Protein AF-A0ABD0NYZ2-F1 (afdb_monomer_lite)

Organism: Cirrhinus mrigala (NCBI:txid683832)

Structure (mmCIF, N/CA/C/O backbone):
data_AF-A0ABD0NYZ2-F1
#
_entry.id   AF-A0ABD0NYZ2-F1
#
loop_
_atom_site.group_PDB
_atom_site.id
_atom_site.type_symbol
_atom_site.label_atom_id
_atom_site.label_alt_id
_atom_site.label_comp_id
_atom_site.label_asym_id
_atom_site.label_entity_id
_atom_site.label_seq_id
_atom_site.pdbx_PDB_ins_code
_atom_site.Cartn_x
_atom_site.Cartn_y
_atom_site.Cartn_z
_atom_site.occupancy
_atom_site.B_iso_or_equiv
_atom_site.auth_seq_id
_atom_site.auth_comp_id
_atom_site.auth_asym_id
_atom_site.auth_atom_id
_atom_site.pdbx_PDB_model_num
ATOM 1 N N . LEU A 1 1 ? 11.737 18.610 9.338 1.00 50.75 1 LEU A N 1
ATOM 2 C CA . LEU A 1 1 ? 10.927 18.049 8.233 1.00 50.75 1 LEU A CA 1
ATOM 3 C C . LEU A 1 1 ? 11.913 17.296 7.359 1.00 50.75 1 LEU A C 1
ATOM 5 O O . LEU A 1 1 ? 12.893 17.918 6.988 1.00 50.75 1 LEU A O 1
ATOM 9 N N . CYS A 1 2 ? 11.744 15.989 7.148 1.00 61.50 2 CYS A N 1
ATOM 10 C CA . CYS A 1 2 ? 12.612 15.250 6.224 1.00 61.50 2 CYS A CA 1
ATOM 11 C C . CYS A 1 2 ? 12.329 15.739 4.804 1.00 61.50 2 CYS A C 1
ATOM 13 O O . CYS A 1 2 ? 11.195 15.611 4.343 1.00 61.50 2 CYS A O 1
ATOM 15 N N . ASP A 1 3 ? 13.335 16.313 4.153 1.00 74.25 3 ASP A N 1
ATOM 16 C CA . ASP A 1 3 ? 13.296 16.577 2.722 1.00 74.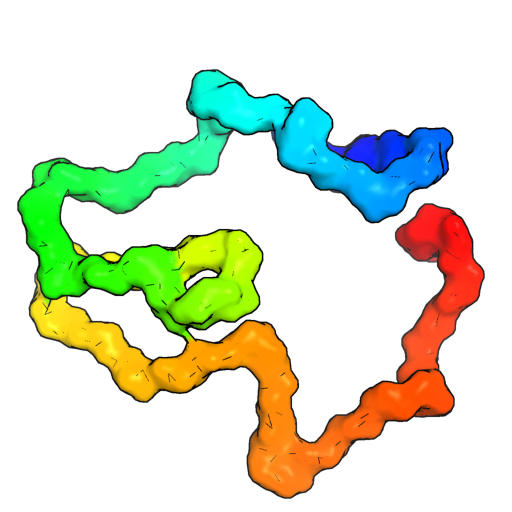25 3 ASP A CA 1
ATOM 17 C C . ASP A 1 3 ? 13.730 15.305 1.991 1.00 74.25 3 ASP A C 1
ATOM 19 O O . ASP A 1 3 ? 14.821 14.778 2.208 1.00 74.25 3 ASP A O 1
ATOM 23 N N . MET A 1 4 ? 12.852 14.783 1.140 1.00 80.12 4 MET A N 1
ATOM 24 C CA . MET A 1 4 ? 13.147 13.580 0.368 1.00 80.12 4 MET A CA 1
ATOM 25 C C . MET A 1 4 ? 14.235 13.825 -0.684 1.00 80.12 4 MET A C 1
ATOM 27 O O . MET A 1 4 ? 14.880 12.864 -1.097 1.00 80.12 4 MET A O 1
ATOM 31 N N . HIS A 1 5 ? 14.485 15.082 -1.072 1.00 80.75 5 HIS A N 1
ATOM 32 C CA . HIS A 1 5 ? 15.573 15.425 -1.987 1.00 80.75 5 HIS A CA 1
ATOM 33 C C . HIS A 1 5 ? 16.951 15.194 -1.349 1.00 80.75 5 HIS A C 1
ATOM 35 O O . HIS A 1 5 ? 17.814 14.573 -1.961 1.00 80.75 5 HIS A O 1
ATOM 41 N N . GLU A 1 6 ? 17.137 15.608 -0.093 1.00 82.88 6 GLU A N 1
ATOM 42 C CA . GLU A 1 6 ? 18.381 15.390 0.661 1.00 82.88 6 GLU A CA 1
ATOM 43 C C . GLU A 1 6 ? 18.643 13.890 0.890 1.00 82.88 6 GLU A C 1
ATOM 45 O O . GLU A 1 6 ? 19.765 13.408 0.744 1.00 82.88 6 GLU A O 1
ATOM 50 N N . VAL A 1 7 ? 17.586 13.118 1.173 1.00 81.56 7 VAL A N 1
ATOM 51 C CA . VAL A 1 7 ? 17.677 11.652 1.293 1.00 81.56 7 VAL A CA 1
ATOM 52 C C . VAL A 1 7 ? 18.104 11.019 -0.034 1.00 81.56 7 VAL A C 1
ATOM 54 O O . VAL A 1 7 ? 18.959 10.136 -0.047 1.00 81.56 7 VAL A O 1
ATOM 57 N N . GLN A 1 8 ? 17.537 11.469 -1.155 1.00 80.38 8 GLN A N 1
ATOM 58 C CA . GLN A 1 8 ? 17.904 10.979 -2.484 1.00 80.38 8 GLN A CA 1
ATOM 59 C C . GLN A 1 8 ? 19.362 11.309 -2.837 1.00 80.38 8 GLN A C 1
ATOM 61 O O . GLN A 1 8 ? 20.065 10.450 -3.370 1.00 80.38 8 GLN A O 1
ATOM 66 N N . GLU A 1 9 ? 19.836 12.516 -2.521 1.00 85.56 9 GLU A N 1
ATOM 67 C CA . GLU A 1 9 ? 21.242 12.898 -2.706 1.00 85.56 9 GLU A CA 1
ATOM 68 C C . GLU A 1 9 ? 22.178 12.008 -1.897 1.00 85.56 9 GLU A C 1
ATOM 70 O O . GLU A 1 9 ? 23.119 11.449 -2.459 1.00 85.56 9 GLU A O 1
ATOM 75 N N . TYR A 1 10 ? 21.867 11.789 -0.619 1.00 85.50 10 TYR A N 1
ATOM 76 C CA . TYR A 1 10 ? 22.635 10.893 0.239 1.00 85.50 10 TYR A CA 1
ATOM 77 C C . TYR A 1 10 ? 22.722 9.472 -0.335 1.00 85.50 10 TYR A C 1
ATOM 79 O O . TYR A 1 10 ? 23.808 8.891 -0.384 1.00 85.50 10 TYR A O 1
ATOM 87 N N . LEU A 1 11 ? 21.602 8.906 -0.800 1.00 86.38 11 LEU A N 1
ATOM 88 C CA . LEU A 1 11 ? 21.568 7.568 -1.404 1.00 86.38 11 LEU A CA 1
ATOM 89 C C . LEU A 1 11 ? 22.467 7.477 -2.646 1.00 86.38 11 LEU A C 1
ATOM 91 O O . LEU A 1 11 ? 23.238 6.524 -2.781 1.00 86.38 11 LEU A O 1
ATOM 95 N N . LEU A 1 12 ? 22.412 8.488 -3.519 1.00 84.75 12 LEU A N 1
ATOM 96 C CA . LEU A 1 12 ? 23.230 8.558 -4.731 1.00 84.75 12 LEU A CA 1
ATOM 97 C C . LEU A 1 12 ? 24.723 8.721 -4.415 1.00 84.75 12 LEU A C 1
ATOM 99 O O . LEU A 1 12 ? 25.549 7.993 -4.970 1.00 84.75 12 LEU A O 1
ATOM 103 N N . GLU A 1 13 ? 25.080 9.638 -3.512 1.00 87.56 13 GLU A N 1
ATOM 104 C CA . GLU A 1 13 ? 26.473 9.891 -3.120 1.00 87.56 13 GLU A CA 1
ATOM 105 C C . GLU A 1 13 ? 27.111 8.673 -2.449 1.00 87.56 13 GLU A C 1
ATOM 107 O O . GLU A 1 13 ? 28.254 8.314 -2.742 1.00 87.56 13 GLU A O 1
ATOM 112 N N . THR A 1 14 ? 26.365 8.009 -1.565 1.00 87.12 14 THR A N 1
ATOM 113 C CA . THR A 1 14 ? 26.855 6.841 -0.822 1.00 87.12 14 THR A CA 1
ATOM 114 C C . THR A 1 14 ? 26.753 5.536 -1.605 1.00 87.12 14 THR A C 1
ATOM 116 O O . THR A 1 14 ? 27.306 4.528 -1.161 1.00 87.12 14 THR A O 1
ATOM 119 N N . ARG A 1 15 ? 26.088 5.542 -2.772 1.00 84.06 15 ARG A N 1
ATOM 120 C CA . ARG A 1 15 ? 25.707 4.333 -3.529 1.00 84.06 15 ARG A CA 1
ATOM 121 C C . ARG A 1 15 ? 24.989 3.319 -2.640 1.00 84.06 15 ARG A C 1
ATOM 123 O O . ARG A 1 15 ? 25.246 2.118 -2.706 1.00 84.06 15 ARG A O 1
ATOM 130 N N . CYS A 1 16 ? 24.154 3.831 -1.746 1.00 82.38 16 CYS A N 1
ATOM 131 C CA . CYS A 1 16 ? 23.373 3.016 -0.843 1.00 82.38 16 CYS A CA 1
ATOM 132 C C . CYS A 1 16 ? 22.082 2.611 -1.556 1.00 82.38 16 CYS A C 1
ATOM 134 O O . CYS A 1 16 ? 21.311 3.469 -1.975 1.00 82.38 16 CYS A O 1
ATOM 136 N N . ASP A 1 17 ? 21.835 1.310 -1.688 1.00 75.00 17 ASP A N 1
ATOM 137 C CA . ASP A 1 17 ? 20.604 0.809 -2.312 1.00 75.00 17 ASP A CA 1
ATOM 138 C C . ASP A 1 17 ? 19.421 0.785 -1.325 1.00 75.00 17 ASP A C 1
ATOM 140 O O . ASP A 1 17 ? 18.260 0.714 -1.731 1.00 75.00 17 ASP A O 1
ATOM 144 N N . PHE A 1 18 ? 19.695 0.816 -0.012 1.00 78.56 18 PHE A N 1
ATOM 145 C CA . PHE A 1 18 ? 18.679 0.662 1.028 1.00 78.56 18 PHE A CA 1
ATOM 146 C C . PHE A 1 18 ? 19.069 1.329 2.353 1.00 78.56 18 PHE A C 1
ATOM 148 O O . PHE A 1 18 ? 20.122 1.044 2.919 1.00 78.56 18 PHE A O 1
ATOM 155 N N . LEU A 1 19 ? 18.169 2.143 2.913 1.00 79.50 19 LEU A N 1
ATOM 156 C CA . LEU A 1 19 ? 18.313 2.674 4.272 1.00 79.50 19 LEU A CA 1
ATOM 157 C C . LEU A 1 19 ? 17.688 1.711 5.280 1.00 79.50 19 LEU A C 1
ATOM 159 O O . LEU A 1 19 ? 16.473 1.511 5.306 1.00 79.50 19 LEU A O 1
ATOM 163 N N . PHE A 1 20 ? 18.516 1.140 6.150 1.00 75.81 20 PHE A N 1
ATOM 164 C CA . PHE A 1 20 ? 18.038 0.355 7.282 1.00 75.81 20 PHE A CA 1
ATOM 165 C C . PHE A 1 20 ? 17.350 1.256 8.315 1.00 75.81 20 PHE A C 1
ATOM 167 O O . PHE A 1 20 ? 17.684 2.429 8.466 1.00 75.81 20 PHE A O 1
ATOM 174 N N . LEU A 1 21 ? 16.410 0.687 9.076 1.00 66.50 21 LEU A N 1
ATOM 175 C CA . LEU A 1 21 ? 15.693 1.376 10.163 1.00 66.50 21 LEU A CA 1
ATOM 176 C C . LEU A 1 21 ? 16.632 2.050 11.179 1.00 66.50 21 LEU A C 1
ATOM 178 O O . LEU A 1 21 ? 16.279 3.080 11.742 1.00 66.50 21 LEU A O 1
ATOM 182 N N . GLU A 1 22 ? 17.827 1.494 11.382 1.00 72.81 22 GLU A N 1
ATOM 183 C CA . GLU A 1 22 ? 18.878 2.035 12.255 1.00 72.81 22 GLU A CA 1
ATOM 184 C C . GLU A 1 22 ? 19.498 3.352 11.759 1.00 72.81 22 GLU A C 1
ATOM 186 O O . GLU A 1 22 ? 20.108 4.072 12.544 1.00 72.81 22 GLU A O 1
ATOM 191 N N . MET A 1 23 ? 19.316 3.694 10.480 1.00 71.81 23 MET A N 1
ATOM 192 C CA . MET A 1 23 ? 19.776 4.956 9.891 1.00 71.81 23 MET A CA 1
ATOM 193 C C . MET A 1 23 ? 18.753 6.089 10.048 1.00 71.81 23 MET A C 1
ATOM 195 O O . MET A 1 23 ? 19.009 7.218 9.632 1.00 71.81 23 MET A O 1
ATOM 199 N N . PHE A 1 24 ? 17.598 5.809 10.657 1.00 70.69 24 PHE A N 1
ATOM 200 C CA . PHE A 1 24 ? 16.580 6.804 10.968 1.00 70.69 24 PHE A CA 1
ATOM 201 C C . PHE A 1 24 ? 16.489 7.037 12.478 1.00 70.69 24 PHE A C 1
ATOM 203 O O . PHE A 1 24 ? 16.531 6.107 13.284 1.00 70.69 24 PHE A O 1
ATOM 210 N N . CYS A 1 25 ? 16.278 8.292 12.878 1.00 65.38 25 CYS A N 1
ATOM 211 C CA . CYS A 1 25 ? 15.955 8.611 14.263 1.00 65.38 25 CYS A CA 1
ATOM 212 C C . CYS A 1 25 ? 14.484 8.267 14.540 1.00 65.38 25 CYS A C 1
ATOM 214 O O . CYS A 1 25 ? 13.576 9.027 14.205 1.00 65.38 25 CYS A O 1
ATOM 216 N N . MET A 1 26 ? 14.258 7.108 15.158 1.00 58.34 26 MET A N 1
ATOM 217 C CA . MET A 1 26 ? 12.945 6.654 15.636 1.00 58.34 26 MET A CA 1
ATOM 218 C C . MET A 1 26 ? 12.662 7.112 17.074 1.00 58.34 26 MET A C 1
ATOM 220 O O . MET A 1 26 ? 11.786 6.553 17.738 1.00 58.34 26 MET A O 1
ATOM 224 N N . ASP A 1 27 ? 13.416 8.100 17.572 1.00 61.66 27 ASP A N 1
ATOM 225 C CA . ASP A 1 27 ? 13.232 8.635 18.915 1.00 61.66 27 ASP A CA 1
ATOM 226 C C . ASP A 1 27 ? 11.789 9.162 19.054 1.00 61.66 27 ASP A C 1
ATOM 228 O O . ASP A 1 27 ? 11.393 10.107 18.359 1.00 61.66 27 ASP A O 1
ATOM 232 N N . PRO A 1 28 ? 10.974 8.564 19.942 1.00 52.81 28 PRO A N 1
ATOM 233 C CA . PRO A 1 28 ? 9.585 8.960 20.120 1.00 52.81 28 PRO A CA 1
ATOM 234 C C . PRO A 1 28 ? 9.429 10.407 20.607 1.00 52.81 28 PRO A C 1
ATOM 236 O O . PRO A 1 28 ? 8.340 10.965 20.461 1.00 52.81 28 PRO A O 1
ATOM 239 N N . PHE A 1 29 ? 10.485 11.024 21.146 1.00 57.34 29 PHE A N 1
ATOM 240 C CA . PHE A 1 29 ? 10.518 12.427 21.561 1.00 57.34 29 PHE A CA 1
ATOM 241 C C . PHE A 1 29 ? 10.853 13.400 20.416 1.00 57.34 29 PHE A C 1
ATOM 243 O O . PHE A 1 29 ? 10.713 14.609 20.591 1.00 57.34 29 PHE A O 1
ATOM 250 N N . VAL A 1 30 ? 11.240 12.899 19.236 1.00 60.91 30 VAL A N 1
ATOM 251 C CA . VAL A 1 30 ? 11.594 13.698 18.042 1.00 60.91 30 VAL A CA 1
ATOM 252 C C . VAL A 1 30 ? 10.456 13.721 16.997 1.00 60.91 30 VAL A C 1
ATOM 254 O O . VAL A 1 30 ? 10.516 14.430 15.991 1.00 60.91 30 VAL A O 1
ATOM 257 N N . LEU A 1 31 ? 9.351 13.008 17.243 1.00 56.97 31 LEU A N 1
ATOM 258 C CA . LEU A 1 31 ? 8.197 12.942 16.338 1.00 56.97 31 LEU A CA 1
ATOM 259 C C . LEU A 1 31 ? 7.272 14.166 16.481 1.00 56.97 31 LEU A C 1
ATOM 261 O O . LEU A 1 31 ? 6.392 14.208 17.338 1.00 56.97 31 LEU A O 1
ATOM 265 N N . VAL A 1 32 ? 7.426 15.138 15.577 1.00 53.09 32 VAL A N 1
ATOM 266 C CA . VAL A 1 32 ? 6.709 16.434 15.590 1.00 53.09 32 VAL A CA 1
ATOM 267 C C . VAL A 1 32 ? 5.199 16.312 15.308 1.00 53.09 32 VAL A C 1
ATOM 269 O O . VAL A 1 32 ? 4.447 17.220 15.633 1.00 53.09 32 VAL A O 1
ATOM 272 N N . ASN A 1 33 ? 4.722 15.194 14.746 1.00 49.16 33 ASN A N 1
ATOM 273 C CA . ASN A 1 33 ? 3.307 14.992 14.411 1.00 49.16 33 ASN A CA 1
ATOM 274 C C . ASN A 1 33 ? 2.874 13.527 14.568 1.00 49.16 33 ASN A C 1
ATOM 276 O O . ASN A 1 33 ? 2.448 12.883 13.609 1.00 49.16 33 ASN A O 1
ATOM 280 N N . ARG A 1 34 ? 2.901 12.981 15.788 1.00 50.97 34 ARG A N 1
ATOM 281 C CA . ARG A 1 34 ? 1.905 11.945 16.086 1.00 50.97 34 ARG A CA 1
ATOM 282 C C . ARG A 1 34 ? 0.577 12.660 16.267 1.00 50.97 34 ARG A C 1
ATOM 284 O O . ARG A 1 34 ? 0.325 13.243 17.319 1.00 50.97 34 ARG A O 1
ATOM 291 N N . ALA A 1 35 ? -0.284 12.583 15.251 1.00 51.19 35 ALA A N 1
ATOM 292 C CA . ALA A 1 35 ? -1.710 12.591 15.527 1.00 51.19 35 ALA A CA 1
ATOM 293 C C . ALA A 1 35 ? -1.903 11.569 16.649 1.00 51.19 35 ALA A C 1
ATOM 295 O O . ALA A 1 35 ? -1.562 10.393 16.494 1.00 51.19 35 ALA A O 1
ATOM 296 N N . ARG A 1 36 ? -2.292 12.056 17.830 1.00 48.69 36 ARG A N 1
ATOM 297 C CA . ARG A 1 36 ? -2.648 11.215 18.967 1.00 48.69 36 ARG A CA 1
ATOM 298 C C . ARG A 1 36 ? -3.542 10.107 18.394 1.00 48.69 36 ARG A C 1
ATOM 300 O O . ARG A 1 36 ? -4.511 10.471 17.722 1.00 48.69 36 ARG A O 1
ATOM 307 N N . PRO A 1 37 ? -3.228 8.806 18.574 1.00 54.00 37 PRO A N 1
ATOM 308 C CA . PRO A 1 37 ? -4.198 7.776 18.220 1.00 54.00 37 PRO A CA 1
ATOM 309 C C . PRO A 1 37 ? -5.528 8.192 18.857 1.00 54.00 37 PRO A C 1
ATOM 311 O O . PRO A 1 37 ? -5.473 8.725 19.977 1.00 54.00 37 PRO A O 1
ATOM 314 N N . PRO A 1 38 ? -6.661 8.087 18.130 1.00 52.69 38 PRO A N 1
ATOM 315 C CA . PRO A 1 38 ? -7.951 8.588 18.584 1.00 52.69 38 PRO A CA 1
ATOM 316 C C . PRO A 1 38 ? -8.102 8.264 20.060 1.00 52.69 38 PRO A C 1
ATOM 318 O O . PRO A 1 38 ? -7.827 7.154 20.520 1.00 52.69 38 PRO A O 1
ATOM 321 N N . SER A 1 39 ? -8.285 9.345 20.807 1.00 50.16 39 SER A N 1
ATOM 322 C CA . SER A 1 39 ? -8.078 9.384 22.235 1.00 50.16 39 SER A CA 1
ATOM 323 C C . SER A 1 39 ? -8.876 8.253 22.877 1.00 50.16 39 SER A C 1
ATOM 325 O O . SER A 1 39 ? -10.098 8.259 22.818 1.00 50.16 39 SER A O 1
ATOM 327 N N . THR A 1 40 ? -8.204 7.330 23.568 1.00 49.66 40 THR A N 1
ATOM 328 C CA . THR A 1 40 ? -8.815 6.315 24.449 1.00 49.66 40 THR A CA 1
ATOM 329 C C . THR A 1 40 ? -9.541 6.944 25.654 1.00 49.66 40 THR A C 1
ATOM 331 O O . THR A 1 40 ? -9.622 6.354 26.729 1.00 49.66 40 THR A O 1
ATOM 334 N N . SER A 1 41 ? -10.010 8.187 25.531 1.00 50.12 41 SER A N 1
ATOM 335 C CA . SER A 1 41 ? -10.644 8.979 26.579 1.00 50.12 41 SER A CA 1
ATOM 336 C C . SER A 1 41 ? -12.108 8.625 26.819 1.00 50.12 41 SER A C 1
ATOM 338 O O . SER A 1 41 ? -12.691 9.159 27.757 1.00 50.12 41 SER A O 1
ATOM 340 N N . THR A 1 42 ? -12.706 7.727 26.037 1.00 56.34 42 THR A N 1
ATOM 341 C CA . THR A 1 42 ? -14.128 7.375 26.163 1.00 56.34 42 THR A CA 1
ATOM 342 C C . THR A 1 42 ? -14.371 5.893 25.868 1.00 56.34 42 THR A C 1
ATOM 344 O O . THR A 1 42 ? -14.887 5.535 24.823 1.00 56.34 42 THR A O 1
ATOM 347 N N . GLY A 1 43 ? -14.023 5.014 26.814 1.00 67.88 43 GLY A N 1
ATOM 348 C CA . GLY A 1 43 ? -14.457 3.609 26.804 1.00 67.88 43 GLY A CA 1
ATOM 349 C C . GLY A 1 43 ? -13.836 2.713 25.720 1.00 67.88 43 GLY A C 1
ATOM 350 O O . GLY A 1 43 ? -13.016 3.134 24.912 1.00 67.88 43 GLY A O 1
ATOM 351 N N . LYS A 1 44 ? -14.189 1.420 25.756 1.00 78.56 44 LYS A N 1
ATOM 352 C CA . LYS A 1 44 ? -13.808 0.443 24.725 1.00 78.56 44 LYS A CA 1
ATOM 353 C C . LYS A 1 44 ? -14.588 0.769 23.437 1.00 78.56 44 LYS A C 1
ATOM 355 O O . LYS A 1 44 ? -15.809 0.892 23.543 1.00 78.56 44 LYS A O 1
ATOM 360 N N . PRO A 1 45 ? -13.940 0.871 22.260 1.00 86.75 45 PRO A N 1
ATOM 361 C CA . PRO A 1 45 ? -14.640 1.151 21.008 1.00 86.75 45 PRO A CA 1
ATOM 362 C C . PRO A 1 45 ? -15.638 0.034 20.678 1.00 86.75 45 PRO A C 1
ATOM 364 O O . PRO A 1 45 ? -15.446 -1.126 21.063 1.00 86.75 45 PRO A O 1
ATOM 367 N N . HIS A 1 46 ? -16.691 0.381 19.943 1.00 90.19 46 HIS A N 1
ATOM 368 C CA . HIS A 1 46 ? -17.708 -0.566 19.488 1.00 90.19 46 HIS A CA 1
ATOM 369 C C . HIS A 1 46 ? -17.147 -1.571 18.472 1.00 90.19 46 HIS A C 1
ATOM 371 O O . HIS A 1 46 ? -17.555 -2.733 18.464 1.00 90.19 46 HIS A O 1
ATOM 377 N N . LEU A 1 47 ? -16.172 -1.145 17.662 1.00 91.19 47 LEU A N 1
ATOM 378 C CA . LEU A 1 47 ? -15.396 -1.991 16.756 1.00 91.19 47 LEU A CA 1
ATOM 379 C C . LEU A 1 47 ? -13.913 -1.639 16.862 1.00 91.19 47 LEU A C 1
ATOM 381 O O . LEU A 1 47 ? -13.543 -0.466 16.824 1.00 91.19 47 LEU A O 1
ATOM 385 N N . TYR A 1 48 ? -13.070 -2.665 16.925 1.00 91.06 48 TYR A N 1
ATOM 386 C CA . TYR A 1 48 ? -11.627 -2.525 16.792 1.00 91.06 48 TYR A CA 1
ATOM 387 C C . TYR A 1 48 ? -11.075 -3.667 15.943 1.00 91.06 48 TYR A C 1
ATOM 389 O O . TYR A 1 48 ? -11.029 -4.815 16.389 1.00 91.06 48 TYR A O 1
ATOM 397 N N . LEU A 1 49 ? -10.668 -3.339 14.719 1.00 91.38 49 LEU A N 1
ATOM 398 C CA . LEU A 1 49 ? -9.925 -4.223 13.829 1.00 91.38 49 LEU A CA 1
ATOM 399 C C . LEU A 1 49 ? -8.476 -3.720 13.786 1.00 91.38 49 LEU A C 1
ATOM 401 O O . LEU A 1 49 ? -8.248 -2.607 13.309 1.00 91.38 49 LEU A O 1
ATOM 405 N N . PRO A 1 50 ? -7.499 -4.488 1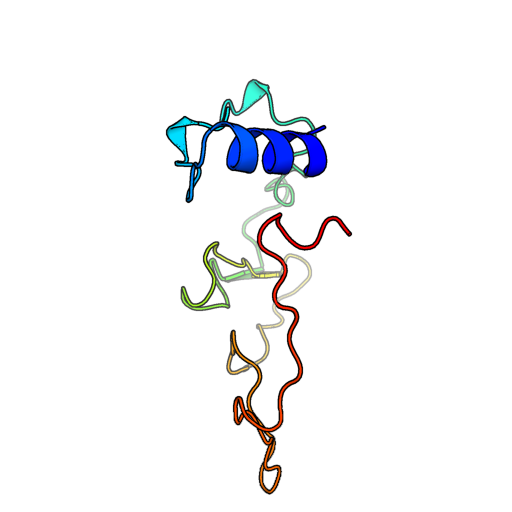4.302 1.00 90.38 50 PRO A N 1
ATOM 406 C CA . PRO A 1 50 ? -6.117 -4.022 14.406 1.00 90.38 50 PRO A CA 1
ATOM 407 C C . PRO A 1 50 ? -5.445 -3.851 13.040 1.00 90.38 50 PRO A C 1
ATOM 409 O O . PRO A 1 50 ? -4.585 -2.988 12.894 1.00 90.38 50 PRO A O 1
ATOM 412 N N . ASP A 1 51 ? -5.848 -4.651 12.052 1.00 93.44 51 ASP A N 1
ATOM 413 C CA . ASP A 1 51 ? -5.355 -4.556 10.684 1.00 93.44 51 ASP A CA 1
ATOM 414 C C . ASP A 1 51 ? -6.389 -5.104 9.692 1.00 93.44 51 ASP A C 1
ATOM 416 O O . ASP A 1 51 ? -6.670 -6.302 9.681 1.00 93.44 51 ASP A O 1
ATOM 420 N N . ILE A 1 52 ? -6.956 -4.232 8.857 1.00 93.44 52 ILE A N 1
ATOM 421 C CA . ILE A 1 52 ? -7.890 -4.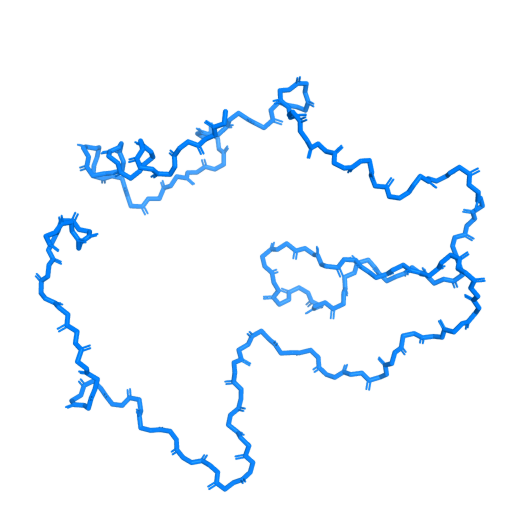629 7.787 1.00 93.44 52 ILE A CA 1
ATOM 422 C C . ILE A 1 52 ? -7.178 -5.174 6.545 1.00 93.44 52 ILE A C 1
ATOM 424 O O . ILE A 1 52 ? -7.835 -5.684 5.640 1.00 93.44 52 ILE A O 1
ATOM 428 N N . THR A 1 53 ? -5.853 -5.036 6.471 1.00 94.06 53 THR A N 1
ATOM 429 C CA . THR A 1 53 ? -5.063 -5.504 5.324 1.00 94.06 53 THR A CA 1
ATOM 430 C C . THR A 1 53 ? -4.631 -6.956 5.469 1.00 94.06 53 THR A C 1
ATOM 432 O O . THR A 1 53 ? -4.147 -7.536 4.500 1.00 94.06 53 THR A O 1
ATOM 435 N N . GLU A 1 54 ? -4.800 -7.547 6.656 1.00 92.94 54 GLU A N 1
ATOM 436 C CA . GLU A 1 54 ? -4.344 -8.904 6.985 1.00 92.94 54 GLU A CA 1
ATOM 437 C C . GLU A 1 54 ? -2.838 -9.104 6.708 1.00 92.94 54 GLU A C 1
ATOM 439 O O . GLU A 1 54 ? -2.417 -10.151 6.215 1.00 92.94 54 GLU A O 1
ATOM 444 N N . GLY A 1 55 ? -2.017 -8.085 6.981 1.00 93.56 55 GLY A N 1
ATOM 445 C CA . GLY A 1 55 ? -0.571 -8.106 6.751 1.00 93.56 55 GLY A CA 1
ATOM 446 C C . GLY A 1 55 ? -0.138 -7.944 5.291 1.00 93.56 55 GLY A C 1
ATOM 447 O O . GLY A 1 55 ? 1.027 -8.182 4.974 1.00 93.56 55 GLY A O 1
ATOM 448 N N . ARG A 1 56 ? -1.044 -7.563 4.378 1.00 94.12 56 ARG A N 1
ATOM 449 C CA . ARG A 1 56 ? -0.696 -7.310 2.964 1.00 94.12 56 ARG A CA 1
ATOM 450 C C . ARG A 1 56 ? 0.092 -6.009 2.790 1.00 94.12 56 ARG A C 1
ATOM 452 O O . ARG A 1 56 ? 0.923 -5.909 1.881 1.00 94.12 56 ARG A O 1
ATOM 459 N N . GLU A 1 57 ? -0.145 -5.027 3.655 1.00 93.00 57 GLU A N 1
ATOM 460 C CA . GLU A 1 57 ? 0.643 -3.797 3.697 1.00 93.00 57 GLU A CA 1
ATOM 461 C C . GLU A 1 57 ? 1.868 -3.919 4.601 1.00 93.00 57 GLU A C 1
ATOM 463 O O . GLU A 1 57 ? 1.936 -4.760 5.494 1.00 93.00 57 GLU A O 1
ATOM 468 N N . VAL A 1 58 ? 2.862 -3.059 4.359 1.00 88.12 58 VAL A N 1
ATOM 469 C CA . VAL A 1 58 ? 4.098 -3.029 5.164 1.00 88.12 58 VAL A CA 1
ATOM 470 C C . VAL A 1 58 ? 3.808 -2.609 6.609 1.00 88.12 58 VAL A C 1
ATOM 472 O O . VAL A 1 58 ? 4.479 -3.058 7.536 1.00 88.12 58 VAL A O 1
ATOM 475 N N . LEU A 1 59 ? 2.802 -1.753 6.800 1.00 85.94 59 LEU A N 1
ATOM 476 C CA . LEU A 1 59 ? 2.321 -1.311 8.103 1.00 85.94 59 LEU A CA 1
ATOM 477 C C . LEU A 1 59 ? 0.834 -1.658 8.248 1.00 85.94 59 LEU A C 1
ATOM 479 O O . LEU A 1 59 ? 0.092 -1.522 7.273 1.00 85.94 59 LEU A O 1
ATOM 483 N N . PRO A 1 60 ? 0.384 -2.064 9.449 1.00 88.56 60 PRO A N 1
ATOM 484 C CA . PRO A 1 60 ? -1.012 -2.413 9.680 1.00 88.56 60 PRO A CA 1
ATOM 485 C C . PRO A 1 60 ? -1.923 -1.198 9.496 1.00 88.56 60 PRO A C 1
ATOM 487 O O . PRO A 1 60 ? -1.576 -0.083 9.903 1.00 88.56 60 PRO A O 1
ATOM 490 N N . VAL A 1 61 ? -3.116 -1.424 8.943 1.00 90.06 61 VAL A N 1
ATOM 491 C CA . VAL A 1 61 ? -4.134 -0.375 8.777 1.00 90.06 61 VAL A CA 1
ATOM 492 C C . VAL A 1 61 ? -5.292 -0.644 9.743 1.00 90.06 61 VAL A C 1
ATOM 494 O O . VAL A 1 61 ? -6.137 -1.498 9.463 1.00 90.06 61 VAL A O 1
ATOM 497 N N . PRO A 1 62 ? -5.362 0.049 10.894 1.00 90.94 62 PRO A N 1
ATOM 498 C CA . PRO A 1 62 ? -6.423 -0.179 11.867 1.00 90.94 62 PRO A CA 1
ATOM 499 C C . PRO A 1 62 ? -7.760 0.421 11.409 1.00 90.94 62 PRO A C 1
ATOM 501 O O . PRO A 1 62 ? -7.806 1.494 10.807 1.00 90.94 62 PRO A O 1
ATOM 504 N N . CYS A 1 63 ? -8.866 -0.233 11.769 1.00 90.75 63 CYS A N 1
ATOM 505 C CA . CYS A 1 6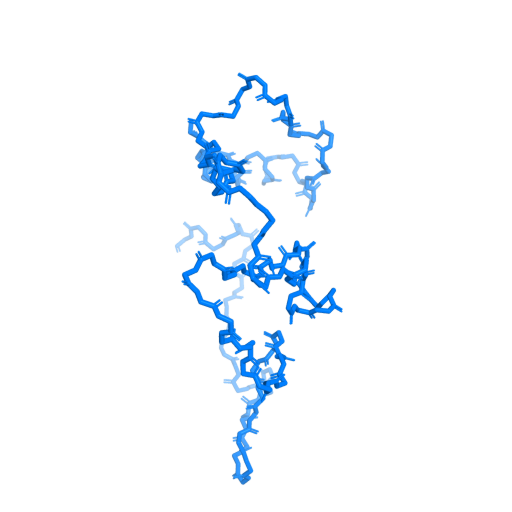3 ? -10.227 0.282 11.604 1.00 90.75 63 CYS A CA 1
ATOM 506 C C . CYS A 1 63 ? -10.943 0.308 12.960 1.00 90.75 63 CYS A C 1
ATOM 508 O O . CYS A 1 63 ? -10.985 -0.694 13.677 1.00 90.75 63 CYS A O 1
ATOM 510 N N . ILE A 1 64 ? -11.484 1.472 13.324 1.00 90.69 64 ILE A N 1
ATOM 511 C CA . ILE A 1 64 ? -12.079 1.740 14.638 1.00 90.69 64 ILE A CA 1
ATOM 512 C C . ILE A 1 64 ? -13.461 2.367 14.437 1.00 90.69 64 ILE A C 1
ATOM 514 O O . ILE A 1 64 ? -13.607 3.272 13.617 1.00 90.69 64 ILE A O 1
ATOM 518 N N . ASN A 1 65 ? -14.457 1.909 15.200 1.00 91.19 65 ASN A N 1
ATOM 519 C CA . ASN A 1 65 ? -15.763 2.565 15.311 1.00 91.19 65 ASN A CA 1
ATOM 520 C C . ASN A 1 65 ? -16.043 2.924 16.778 1.00 91.19 65 ASN A C 1
ATOM 522 O O . ASN A 1 65 ? -16.101 2.046 17.641 1.00 91.19 65 ASN A O 1
ATOM 526 N N . GLU A 1 66 ? -16.223 4.217 17.042 1.00 90.31 66 GLU A N 1
ATOM 527 C CA . GLU A 1 66 ? -16.550 4.787 18.359 1.00 90.31 66 GLU A CA 1
ATOM 528 C C . GLU A 1 66 ? -17.934 5.456 18.387 1.00 90.31 66 GLU A C 1
ATOM 530 O O . GLU A 1 66 ? -18.338 5.981 19.420 1.00 90.31 66 GLU A O 1
ATOM 535 N N . VAL A 1 67 ? -18.665 5.450 17.268 1.00 89.88 67 VAL A N 1
ATOM 536 C CA . VAL A 1 67 ? -19.960 6.135 17.142 1.00 89.88 67 VAL A CA 1
ATOM 537 C C . VAL A 1 67 ? -21.114 5.188 17.455 1.00 89.88 67 VAL A C 1
ATOM 539 O O . VAL A 1 67 ? -22.040 5.555 18.177 1.00 89.88 67 VAL A O 1
ATOM 542 N N . ASP A 1 68 ? -21.076 3.977 16.901 1.00 92.19 68 ASP A N 1
ATOM 543 C CA . ASP A 1 68 ? -22.165 3.007 17.000 1.00 92.19 68 ASP A CA 1
ATOM 544 C C . ASP A 1 68 ? -21.673 1.555 16.850 1.00 92.19 68 ASP A C 1
ATOM 546 O O . ASP A 1 68 ? -20.482 1.292 16.722 1.00 92.19 68 ASP A O 1
ATOM 550 N N . TYR A 1 69 ? -22.604 0.595 16.847 1.00 92.25 69 TYR A N 1
ATOM 551 C CA . TYR A 1 69 ? -22.318 -0.837 16.680 1.00 92.25 69 TYR A CA 1
ATOM 552 C C . TYR A 1 69 ? -22.304 -1.308 15.214 1.00 92.25 69 TYR A C 1
ATOM 554 O O . TYR A 1 69 ? -22.407 -2.511 14.956 1.00 92.25 69 TYR A O 1
ATOM 562 N N . THR A 1 70 ? -22.198 -0.396 14.243 1.00 95.00 70 THR A N 1
ATOM 563 C CA . THR A 1 70 ? -22.093 -0.768 12.829 1.00 95.00 70 THR A CA 1
ATOM 564 C C . THR A 1 70 ? -20.788 -1.532 12.599 1.00 95.00 70 THR A C 1
ATOM 566 O O . THR A 1 70 ? -19.698 -1.060 12.935 1.00 95.00 70 THR A O 1
ATOM 569 N N . LEU A 1 71 ? -20.907 -2.739 12.041 1.00 90.56 71 LEU A N 1
ATOM 570 C CA . LEU A 1 71 ? -19.770 -3.596 11.712 1.00 90.56 71 LEU A CA 1
ATOM 571 C C . LEU A 1 71 ? -19.037 -3.084 10.468 1.00 90.56 71 LEU A C 1
ATOM 573 O O . LEU A 1 71 ? -19.626 -2.419 9.615 1.00 90.56 71 LEU A O 1
ATOM 577 N N . ALA A 1 72 ? -17.761 -3.453 10.335 1.00 88.94 72 ALA A N 1
ATOM 578 C CA . ALA A 1 72 ? -17.038 -3.230 9.091 1.00 88.94 72 ALA A CA 1
ATOM 579 C C . ALA A 1 72 ? -17.746 -3.943 7.925 1.00 88.94 72 ALA A C 1
ATOM 581 O O . ALA A 1 72 ? -18.251 -5.060 8.099 1.00 88.94 72 ALA A O 1
ATOM 582 N N . PRO A 1 73 ? -17.781 -3.329 6.731 1.00 88.19 73 PRO A N 1
ATOM 583 C CA . PRO A 1 73 ? -18.307 -3.993 5.552 1.00 88.19 73 PRO A CA 1
ATOM 584 C C . PRO A 1 73 ? -17.466 -5.234 5.236 1.00 88.19 73 PRO A C 1
ATOM 586 O O . PRO A 1 73 ? -16.245 -5.230 5.391 1.00 88.19 73 PRO A O 1
ATOM 589 N N . ASN A 1 74 ? -18.120 -6.296 4.766 1.00 88.88 74 ASN A N 1
ATOM 590 C CA . ASN A 1 74 ? -17.421 -7.489 4.302 1.00 88.88 74 ASN A CA 1
ATOM 591 C C . ASN A 1 74 ? -16.793 -7.197 2.933 1.00 88.88 74 ASN A C 1
ATOM 593 O O . ASN A 1 74 ? -17.480 -7.225 1.909 1.00 88.88 74 ASN A O 1
ATOM 597 N N . ILE A 1 75 ? -15.506 -6.857 2.939 1.00 88.38 75 ILE A N 1
ATOM 598 C CA . ILE A 1 75 ? -14.721 -6.539 1.748 1.00 88.38 75 ILE A CA 1
ATOM 599 C C . ILE A 1 75 ? -13.508 -7.459 1.662 1.00 88.38 75 ILE A C 1
ATOM 601 O O . ILE A 1 75 ? -12.936 -7.850 2.675 1.00 88.38 75 ILE A O 1
ATOM 605 N N . ILE A 1 76 ? -13.090 -7.765 0.437 1.00 90.44 76 ILE A N 1
ATOM 606 C CA . ILE A 1 76 ? -11.802 -8.408 0.184 1.00 90.44 76 ILE A CA 1
ATOM 607 C C . ILE A 1 76 ? -10.791 -7.291 -0.048 1.00 90.44 76 ILE A C 1
ATOM 609 O O . ILE A 1 76 ? -10.900 -6.546 -1.024 1.00 90.44 76 ILE A O 1
ATOM 613 N N . TYR A 1 77 ? -9.820 -7.166 0.852 1.00 93.81 77 TYR A N 1
ATOM 614 C CA . TYR A 1 77 ? -8.724 -6.224 0.678 1.00 93.81 77 TYR A CA 1
ATOM 615 C C . TYR A 1 77 ? -7.752 -6.734 -0.394 1.00 93.81 77 TYR A C 1
ATOM 617 O O . TYR A 1 77 ? -7.350 -7.899 -0.384 1.00 93.81 77 TYR A O 1
ATOM 625 N N . THR A 1 78 ? -7.329 -5.848 -1.294 1.00 94.25 78 THR A N 1
ATOM 626 C CA . THR A 1 78 ? -6.242 -6.111 -2.240 1.00 94.25 78 THR A CA 1
ATOM 627 C C . THR A 1 78 ? -5.229 -4.981 -2.176 1.00 94.25 78 THR A C 1
ATOM 629 O O . THR A 1 78 ? -5.601 -3.811 -2.222 1.00 94.25 78 THR A O 1
ATOM 632 N N . LYS A 1 79 ? -3.951 -5.348 -2.072 1.00 94.12 79 LYS A N 1
A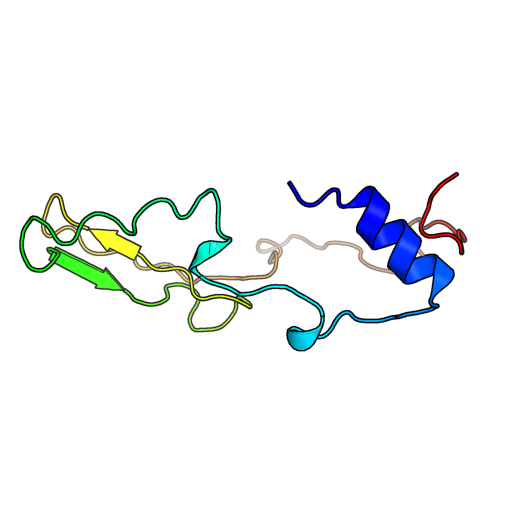TOM 633 C CA . LYS A 1 79 ? -2.828 -4.411 -2.177 1.00 94.12 79 LYS A CA 1
ATOM 634 C C . LYS A 1 79 ? -2.640 -3.957 -3.622 1.00 94.12 79 LYS A C 1
ATOM 636 O O . LYS A 1 79 ? -2.469 -2.778 -3.910 1.00 94.12 79 LYS A O 1
ATOM 641 N N . ASP A 1 80 ? -2.709 -4.920 -4.534 1.00 92.94 80 ASP A N 1
ATOM 642 C CA . ASP A 1 80 ? -2.446 -4.709 -5.948 1.00 92.94 80 ASP A CA 1
ATOM 643 C C . ASP A 1 80 ? -3.742 -4.477 -6.727 1.00 92.94 80 ASP A C 1
ATOM 645 O O . ASP A 1 80 ? -4.825 -4.948 -6.360 1.00 92.94 80 ASP A O 1
ATOM 649 N N . ARG A 1 81 ? -3.632 -3.754 -7.845 1.00 90.94 81 ARG A N 1
ATOM 650 C CA . ARG A 1 81 ? -4.753 -3.564 -8.770 1.00 90.94 81 ARG A CA 1
ATOM 651 C C . ARG A 1 81 ? -5.052 -4.880 -9.482 1.00 90.94 81 ARG A C 1
ATOM 653 O O . ARG A 1 81 ? -4.171 -5.460 -10.109 1.00 90.94 81 ARG A O 1
ATOM 660 N N . ILE A 1 82 ? -6.312 -5.302 -9.446 1.00 92.56 82 ILE A N 1
ATOM 661 C CA . ILE A 1 82 ? -6.789 -6.501 -10.140 1.00 92.56 82 ILE A CA 1
ATOM 662 C C . ILE A 1 82 ? -7.638 -6.059 -11.343 1.00 92.56 82 ILE A C 1
ATOM 664 O O . ILE A 1 82 ? -8.575 -5.276 -11.155 1.00 92.56 82 ILE A O 1
ATOM 668 N N . PRO A 1 83 ? -7.345 -6.523 -12.573 1.00 94.12 83 PRO A N 1
ATOM 669 C CA . PRO A 1 83 ? -8.193 -6.258 -13.730 1.00 94.12 83 PRO A CA 1
ATOM 670 C C . PRO A 1 83 ? -9.613 -6.791 -13.514 1.00 94.12 83 PRO A C 1
ATOM 672 O O . PRO A 1 83 ? -9.808 -7.895 -13.005 1.00 94.12 83 PRO A O 1
ATOM 675 N N . ALA A 1 84 ? -10.615 -6.018 -13.928 1.00 94.44 84 ALA A N 1
ATOM 676 C CA . ALA A 1 84 ? -11.998 -6.477 -13.904 1.00 94.44 84 ALA A CA 1
ATOM 677 C C . ALA A 1 84 ? -12.219 -7.630 -14.910 1.00 94.44 84 ALA A C 1
ATOM 679 O O . ALA A 1 84 ? -11.457 -7.763 -15.874 1.00 94.44 84 ALA A O 1
ATOM 680 N N . PRO A 1 85 ? -13.271 -8.454 -14.742 1.00 95.81 85 PRO A N 1
ATOM 681 C CA . PRO A 1 85 ? -13.578 -9.527 -15.684 1.00 95.81 85 PRO A CA 1
ATOM 682 C C . PRO A 1 85 ? -13.683 -9.020 -17.129 1.00 95.81 85 PRO A C 1
ATOM 684 O O . PRO A 1 85 ? -14.406 -8.067 -17.411 1.00 95.81 85 PRO A O 1
ATOM 687 N N . GLY A 1 86 ? -12.952 -9.659 -18.044 1.00 96.44 86 GLY A N 1
ATOM 688 C CA . GLY A 1 86 ? -12.900 -9.273 -19.459 1.00 96.44 86 GLY A CA 1
ATOM 689 C C . GLY A 1 86 ? -11.919 -8.141 -19.790 1.00 96.44 86 GLY A C 1
ATOM 690 O O . GLY A 1 86 ? -11.780 -7.797 -20.961 1.00 96.44 86 GLY A O 1
ATOM 691 N N . VAL A 1 87 ? -11.214 -7.583 -18.801 1.00 96.56 87 VAL A N 1
ATOM 692 C CA . VAL A 1 87 ? -10.169 -6.575 -19.022 1.00 96.56 87 VAL A CA 1
ATOM 693 C C . VAL A 1 87 ? -8.808 -7.253 -19.142 1.00 96.56 87 VAL A C 1
ATOM 695 O O . VAL A 1 87 ? -8.367 -7.949 -18.231 1.00 96.56 87 VAL A O 1
ATOM 698 N N . SER A 1 88 ? -8.118 -6.999 -20.254 1.00 94.38 88 SER A N 1
ATOM 699 C CA . SER A 1 88 ? -6.726 -7.401 -20.468 1.00 94.38 88 SER A CA 1
ATOM 700 C C . SER A 1 88 ? -5.842 -6.160 -20.498 1.00 94.38 88 SER A C 1
ATOM 702 O O . SER A 1 88 ? -6.053 -5.272 -21.323 1.00 94.38 88 SER A O 1
ATOM 704 N N . ILE A 1 89 ? -4.849 -6.101 -19.613 1.00 93.06 89 ILE A N 1
ATOM 705 C CA . ILE A 1 89 ? -3.864 -5.016 -19.563 1.00 93.06 89 ILE A CA 1
ATOM 706 C C . ILE A 1 89 ? -2.571 -5.538 -20.183 1.00 93.06 89 ILE A C 1
ATOM 708 O O . ILE A 1 89 ? -2.059 -6.572 -19.761 1.00 93.06 89 ILE A O 1
ATOM 712 N N . ASN A 1 90 ? -2.043 -4.834 -21.184 1.00 93.81 90 ASN A N 1
ATOM 713 C CA . ASN A 1 90 ? -0.743 -5.170 -21.749 1.00 93.81 90 ASN A CA 1
ATOM 714 C C . ASN A 1 90 ? 0.366 -4.614 -20.846 1.00 93.81 90 ASN A C 1
ATOM 716 O O . ASN A 1 90 ? 0.576 -3.405 -20.798 1.00 93.81 90 ASN A O 1
ATOM 720 N N . THR A 1 91 ? 1.059 -5.498 -20.135 1.00 92.19 91 THR A N 1
ATOM 721 C CA . THR A 1 91 ? 2.205 -5.158 -19.278 1.00 92.19 91 THR A CA 1
ATOM 722 C C . THR A 1 91 ? 3.530 -5.650 -19.865 1.00 92.19 91 THR A C 1
ATOM 724 O O . THR A 1 91 ? 4.501 -5.805 -19.129 1.00 92.19 91 THR A O 1
ATOM 727 N N . SER A 1 92 ? 3.573 -5.952 -21.169 1.00 94.75 92 SER A N 1
ATOM 728 C CA . SER A 1 92 ? 4.809 -6.346 -21.851 1.00 94.75 92 SER A CA 1
ATOM 729 C C . SER A 1 92 ? 5.829 -5.210 -21.815 1.00 94.75 92 SER A C 1
ATOM 731 O O . SER A 1 92 ? 5.481 -4.067 -22.109 1.00 94.75 92 SER A O 1
ATOM 733 N N . SER A 1 93 ? 7.094 -5.528 -21.534 1.00 90.25 93 SER A N 1
ATOM 734 C CA . SER A 1 93 ? 8.200 -4.566 -21.605 1.00 90.25 93 SER A CA 1
ATOM 735 C C . SER A 1 93 ? 8.316 -3.903 -22.976 1.00 90.25 93 SER A C 1
ATOM 737 O O . SER A 1 93 ? 8.688 -2.744 -23.048 1.00 90.25 93 SER A O 1
ATOM 739 N N . ASP A 1 94 ? 7.939 -4.604 -24.048 1.00 93.00 94 ASP A N 1
ATOM 740 C CA . ASP A 1 94 ? 8.000 -4.077 -25.419 1.00 93.00 94 ASP A CA 1
ATOM 741 C C . ASP A 1 94 ? 6.893 -3.047 -25.704 1.00 93.00 94 ASP A C 1
ATOM 743 O O . ASP A 1 94 ? 6.956 -2.299 -26.678 1.00 93.00 94 ASP A O 1
ATOM 747 N N . PHE A 1 95 ? 5.842 -3.039 -24.878 1.00 95.06 95 PHE A N 1
ATOM 748 C CA . PHE A 1 95 ? 4.746 -2.073 -24.937 1.00 95.06 95 PHE A CA 1
ATOM 749 C C . PHE A 1 95 ? 4.959 -0.901 -23.972 1.00 95.06 95 PHE A C 1
ATOM 751 O O . PHE A 1 95 ? 4.520 0.216 -24.247 1.00 95.06 95 PHE A O 1
ATOM 758 N N . LEU A 1 96 ? 5.608 -1.156 -22.834 1.00 94.75 96 LEU A N 1
ATOM 759 C CA . LEU A 1 96 ? 5.920 -0.141 -21.838 1.00 94.75 96 LEU A CA 1
ATOM 760 C C . LEU A 1 96 ? 7.108 0.711 -22.301 1.00 94.75 96 LEU A C 1
ATOM 762 O O . LEU A 1 96 ? 8.123 0.199 -22.757 1.00 94.75 96 LEU A O 1
ATOM 766 N N . ILE A 1 97 ? 6.990 2.028 -22.152 1.00 92.38 97 ILE A N 1
AT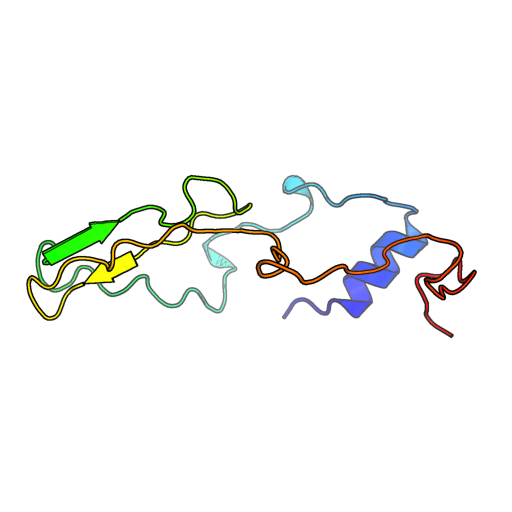OM 767 C CA . ILE A 1 97 ? 8.074 2.971 -22.439 1.00 92.38 97 ILE A CA 1
ATOM 768 C C . ILE A 1 97 ? 8.706 3.363 -21.103 1.00 92.38 97 ILE A C 1
ATOM 770 O O . ILE A 1 97 ? 8.003 3.801 -20.193 1.00 92.38 97 ILE A O 1
ATOM 774 N N . GLY A 1 98 ? 10.021 3.184 -20.993 1.00 89.81 98 GLY A N 1
ATOM 775 C CA . GLY A 1 98 ? 10.837 3.618 -19.858 1.00 89.81 98 GLY A CA 1
ATOM 776 C C . GLY A 1 98 ? 11.947 4.565 -20.308 1.00 89.81 98 GLY A C 1
ATOM 777 O O . GLY A 1 98 ? 12.144 4.768 -21.507 1.00 89.81 98 GLY A O 1
ATOM 778 N N . CYS A 1 99 ? 12.668 5.137 -19.349 1.00 90.88 99 CYS A N 1
ATOM 779 C CA . CYS A 1 99 ? 13.902 5.877 -19.594 1.00 90.88 99 CYS A CA 1
ATOM 780 C C . CYS A 1 99 ? 15.135 4.992 -19.347 1.00 90.88 99 CYS A C 1
ATOM 782 O O . CYS A 1 99 ? 15.043 3.938 -18.713 1.00 90.88 99 CYS A O 1
ATOM 784 N N . ASP A 1 100 ? 16.287 5.429 -19.846 1.00 90.62 100 ASP A N 1
ATOM 785 C CA . ASP A 1 100 ? 17.607 4.839 -19.604 1.00 90.62 100 ASP A CA 1
ATOM 786 C C . ASP A 1 100 ? 18.435 5.635 -18.575 1.00 90.62 100 ASP A C 1
ATOM 788 O O . ASP A 1 100 ? 19.642 5.420 -18.444 1.00 90.62 100 ASP A O 1
ATOM 792 N N . CYS A 1 101 ? 17.788 6.527 -17.814 1.00 89.19 101 CYS A N 1
ATOM 793 C CA . CYS A 1 101 ? 18.426 7.357 -16.796 1.00 89.19 101 CYS A CA 1
ATOM 794 C C . CYS A 1 101 ? 19.125 6.495 -15.732 1.00 89.19 101 CYS A C 1
ATOM 796 O O . CYS A 1 101 ? 18.556 5.542 -15.195 1.00 89.19 101 CYS A O 1
ATOM 798 N N . THR A 1 102 ? 20.347 6.879 -15.361 1.00 85.25 102 THR A N 1
ATOM 799 C CA . THR A 1 102 ? 21.139 6.208 -14.311 1.00 85.25 102 THR A CA 1
ATOM 800 C C . THR A 1 102 ? 21.305 7.051 -13.047 1.00 85.25 102 THR A C 1
ATOM 802 O O . THR A 1 102 ? 21.996 6.642 -12.119 1.00 85.25 102 THR A O 1
ATOM 805 N N . ASP A 1 103 ? 20.721 8.245 -13.013 1.00 83.75 103 ASP A N 1
ATOM 806 C CA . ASP A 1 103 ? 20.902 9.262 -11.970 1.00 83.75 103 ASP A CA 1
ATOM 807 C C . ASP A 1 103 ? 19.664 9.441 -11.077 1.00 83.75 103 ASP A C 1
ATOM 809 O O . ASP A 1 103 ? 19.565 10.397 -10.310 1.00 83.75 103 ASP A O 1
ATOM 813 N N . GLY A 1 104 ? 18.716 8.506 -11.166 1.00 77.75 104 GLY A N 1
ATOM 814 C CA . GLY A 1 104 ? 17.426 8.620 -10.498 1.00 77.75 104 GLY A CA 1
ATOM 815 C C . GLY A 1 104 ? 16.440 9.538 -11.224 1.00 77.75 104 GLY A C 1
ATOM 816 O O . GLY A 1 104 ? 15.586 10.110 -10.552 1.00 77.75 104 GLY A O 1
ATOM 817 N N . CYS A 1 105 ? 16.542 9.651 -12.557 1.00 83.56 105 CYS A N 1
ATOM 818 C CA . CYS A 1 105 ? 15.657 10.463 -13.408 1.00 83.56 105 CYS A CA 1
ATOM 819 C C . CYS A 1 105 ? 15.689 11.944 -13.001 1.00 83.56 105 CYS A C 1
ATOM 821 O O . CYS A 1 105 ? 14.642 12.538 -12.726 1.00 83.56 105 CYS A O 1
ATOM 823 N N . ARG A 1 106 ? 16.898 12.501 -12.846 1.00 77.94 106 ARG A N 1
ATOM 824 C CA . ARG A 1 106 ? 17.102 13.894 -12.399 1.00 77.94 106 ARG A CA 1
ATOM 825 C C . ARG A 1 106 ? 17.237 14.878 -13.567 1.00 77.94 106 ARG A C 1
ATOM 827 O O . ARG A 1 106 ? 17.374 16.076 -13.306 1.00 77.94 106 ARG A O 1
ATOM 834 N N . ASP A 1 107 ? 17.191 14.385 -14.803 1.00 67.50 107 ASP A N 1
ATOM 835 C CA . ASP A 1 107 ? 17.201 15.148 -16.053 1.00 67.50 107 ASP A CA 1
ATOM 836 C C . ASP A 1 107 ? 15.809 15.591 -16.541 1.00 67.50 107 ASP A C 1
ATOM 838 O O . ASP A 1 107 ? 14.801 14.887 -16.299 1.00 67.50 107 ASP A O 1
#

Secondary structure (DSSP, 8-state):
---HHHHHHHHHHHT-S---GGGS---TTS-TT----S-TTSSS-SEEES-TTTT-SSS---EEE-S-SPPPP-----SS--PPTT------TTTS-----SSSS--

InterPro domains:
  IPR046341 SET domain superfamily [G3DSA:2.170.270.10] (29-107)
  IPR046341 SET domain superfamily [SSF82199] (43-107)
  IPR051516 Histone-lysine N-methyltransferase SETDB [PTHR46024] (1-107)

Radius of gyration: 21.16 Å; chains: 1; bounding box: 49×28×52 Å

Sequence (107 aa):
LCDMHEVQEYLLETRCDFLFLEMFCMDPFVLVNRARPPSTSTGKPHLYLPDITEGREVLPVPCINEVDYTLAPNIIYTKDRIPAPGVSINTSSDFLIGCDCTDGCRD

pLDDT: mean 81.35, std 14.55, range [48.69, 96.56]

Foldseek 3Di:
DDDVVVVLVVCLVVVPPDDDPVNDPPPPVPDPDDPPPPDPPDDDFLDWDQAPQVPVDPDGDIDTHRDDNDDDDPDDDDPDDDDDPPDDDDPDPVPDDDDPDPSVPPD